Protein AF-A0A4S8LSY2-F1 (afdb_monomer)

Secondary structure (DSSP, 8-state):
-HHHH---SHHHHHHHHHHHHHHHHHHHHHHSTTS-GGGT-GGGGGS-TTSTTTHHHHHHHHHHHHHHHHHHHHHHHHHHHHHHHHHHHHHHHHHHHHHHHHHHHHHHHHHHHHHHHHT--

Structure (mmCIF, N/CA/C/O backbone):
data_AF-A0A4S8LSY2-F1
#
_entry.id   AF-A0A4S8LSY2-F1
#
loop_
_atom_site.group_PDB
_atom_site.id
_atom_site.type_symbol
_atom_site.label_atom_id
_atom_site.label_alt_id
_atom_site.label_comp_id
_atom_site.label_asym_id
_atom_site.label_entity_id
_atom_site.label_seq_id
_atom_site.pdbx_PDB_ins_code
_atom_site.Cartn_x
_atom_site.Cartn_y
_atom_site.Cartn_z
_atom_site.occupancy
_atom_site.B_iso_or_equiv
_atom_site.auth_seq_id
_atom_site.auth_comp_id
_atom_site.auth_asym_id
_atom_site.auth_atom_id
_atom_site.pdbx_PDB_model_num
ATOM 1 N N . LEU A 1 1 ? -3.016 12.535 -3.143 1.00 56.50 1 LEU A N 1
ATOM 2 C CA . LEU A 1 1 ? -2.264 11.563 -2.313 1.00 56.50 1 LEU A CA 1
ATOM 3 C C . LEU A 1 1 ? -2.859 11.414 -0.914 1.00 56.50 1 LEU A C 1
ATOM 5 O O . LEU A 1 1 ? -3.438 10.372 -0.663 1.00 56.50 1 LEU A O 1
ATOM 9 N N . ARG A 1 2 ? -2.864 12.447 -0.059 1.00 51.44 2 ARG A N 1
ATOM 10 C CA . ARG A 1 2 ? -3.467 12.372 1.292 1.00 51.44 2 ARG A CA 1
ATOM 11 C C . ARG A 1 2 ? -4.974 12.036 1.300 1.00 51.44 2 ARG A C 1
ATOM 13 O O . ARG A 1 2 ? -5.411 11.206 2.080 1.00 51.44 2 ARG A O 1
ATOM 20 N N . VAL A 1 3 ? -5.748 12.618 0.377 1.00 55.12 3 VAL A N 1
ATOM 21 C CA . VAL A 1 3 ? -7.205 12.370 0.243 1.00 55.12 3 VAL A CA 1
ATOM 22 C C . VAL A 1 3 ? -7.533 11.049 -0.473 1.00 55.12 3 VAL A C 1
ATOM 24 O O . VAL A 1 3 ? -8.538 10.426 -0.167 1.00 55.12 3 VAL A O 1
ATOM 27 N N . LEU A 1 4 ? -6.690 10.616 -1.418 1.00 52.12 4 LEU A N 1
ATOM 28 C CA . LEU A 1 4 ? -6.939 9.422 -2.245 1.00 52.12 4 LEU A CA 1
ATOM 29 C C . LEU A 1 4 ? -6.395 8.128 -1.620 1.00 52.12 4 LEU A C 1
ATOM 31 O O . LEU A 1 4 ? -6.997 7.077 -1.794 1.00 52.12 4 LEU A O 1
ATOM 35 N N . TYR A 1 5 ? -5.274 8.202 -0.899 1.00 59.28 5 TYR A N 1
ATOM 36 C CA . TYR A 1 5 ? -4.548 7.031 -0.392 1.00 59.28 5 TYR A CA 1
ATOM 37 C C . TYR A 1 5 ? -4.257 7.082 1.113 1.00 59.28 5 TYR A C 1
ATOM 39 O O . TYR A 1 5 ? -3.620 6.179 1.637 1.00 59.28 5 TYR A O 1
ATOM 47 N N . GLY A 1 6 ? -4.708 8.120 1.825 1.00 60.88 6 GLY A N 1
ATOM 48 C CA . GLY A 1 6 ? -4.578 8.192 3.285 1.00 60.88 6 GLY A CA 1
ATOM 49 C C . GLY A 1 6 ? -3.153 8.384 3.818 1.00 60.88 6 GLY A C 1
ATOM 50 O O . GLY A 1 6 ? -2.966 8.263 5.022 1.00 60.88 6 GLY A O 1
ATOM 51 N N . ILE A 1 7 ? -2.176 8.704 2.957 1.00 63.31 7 ILE A N 1
ATOM 52 C CA . ILE A 1 7 ? -0.768 8.942 3.331 1.00 63.31 7 ILE A CA 1
ATOM 53 C C . ILE A 1 7 ? -0.699 10.037 4.403 1.00 63.31 7 ILE A C 1
ATOM 55 O O . ILE A 1 7 ? -1.029 11.199 4.124 1.00 63.31 7 ILE A O 1
ATOM 59 N N . ALA A 1 8 ? -0.318 9.659 5.623 1.00 59.88 8 ALA A N 1
ATOM 60 C CA . ALA A 1 8 ? -0.480 10.486 6.817 1.00 59.88 8 ALA A CA 1
ATOM 61 C C . ALA A 1 8 ? 0.841 11.101 7.290 1.00 59.88 8 ALA A C 1
ATOM 63 O O . ALA A 1 8 ? 0.829 12.196 7.863 1.00 59.88 8 ALA A O 1
ATOM 64 N N . THR A 1 9 ? 1.966 10.435 7.024 1.00 66.56 9 THR A N 1
ATOM 65 C CA . THR A 1 9 ? 3.289 10.863 7.487 1.00 66.56 9 THR A CA 1
ATOM 66 C C . THR A 1 9 ? 4.136 11.430 6.346 1.00 66.56 9 THR A C 1
ATOM 68 O O . THR A 1 9 ? 3.883 11.192 5.164 1.00 66.56 9 THR A O 1
ATOM 71 N N . GLN A 1 10 ? 5.130 12.243 6.708 1.00 70.38 10 GLN A N 1
ATOM 72 C CA . GLN A 1 10 ? 6.075 12.815 5.747 1.00 70.38 10 GLN A CA 1
ATOM 73 C C . GLN A 1 10 ? 6.980 11.727 5.144 1.00 70.38 10 GLN A C 1
ATOM 75 O O . GLN A 1 10 ? 7.279 11.767 3.960 1.00 70.38 10 GLN A O 1
ATOM 80 N N . GLU A 1 11 ? 7.321 10.710 5.934 1.00 71.69 11 GLU A N 1
ATOM 81 C CA . GLU A 1 11 ? 8.161 9.579 5.532 1.00 71.69 11 GLU A CA 1
ATOM 82 C C . GLU A 1 11 ? 7.469 8.684 4.485 1.00 71.69 11 GLU A C 1
ATOM 84 O O . GLU A 1 11 ? 8.065 8.350 3.465 1.00 71.69 11 GLU A O 1
ATOM 89 N N . GLU A 1 12 ? 6.171 8.391 4.656 1.00 65.56 12 GLU A N 1
ATOM 90 C CA . GLU A 1 12 ? 5.366 7.672 3.652 1.00 65.56 12 GLU A CA 1
ATOM 91 C C . GLU A 1 12 ? 5.230 8.465 2.343 1.00 65.56 12 GLU A C 1
ATOM 93 O O . GLU A 1 12 ? 5.153 7.887 1.256 1.00 65.56 12 GLU A O 1
ATOM 98 N N . LEU A 1 13 ? 5.176 9.798 2.436 1.00 72.50 13 LEU A N 1
ATOM 99 C CA . LEU A 1 13 ? 5.135 10.668 1.267 1.00 72.50 13 LEU A CA 1
ATOM 100 C C . LEU A 1 13 ? 6.472 10.648 0.525 1.00 72.50 13 LEU A C 1
ATOM 102 O O . LEU A 1 13 ? 6.462 10.524 -0.696 1.00 72.50 13 LEU A O 1
ATOM 106 N N . ASP A 1 14 ? 7.590 10.742 1.240 1.00 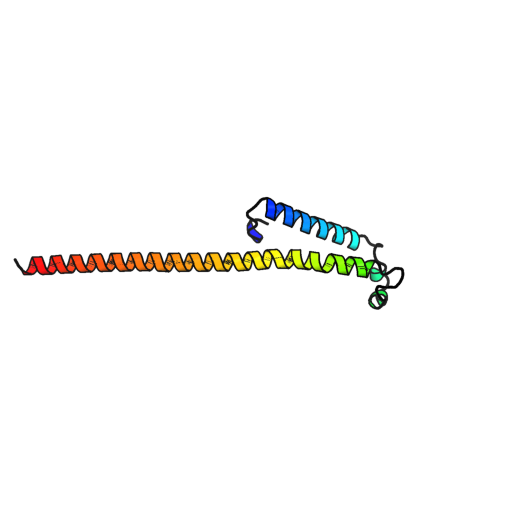74.56 14 ASP A N 1
ATOM 107 C CA . ASP A 1 14 ? 8.930 10.737 0.653 1.00 74.56 14 ASP A CA 1
ATOM 108 C C . ASP A 1 14 ? 9.228 9.394 -0.036 1.00 74.56 14 ASP A C 1
ATOM 110 O O . ASP A 1 14 ? 9.728 9.374 -1.165 1.00 74.56 14 ASP A O 1
ATOM 114 N N . ASP A 1 15 ? 8.821 8.273 0.570 1.00 75.12 15 ASP A N 1
ATOM 115 C CA . ASP A 1 15 ? 8.919 6.951 -0.054 1.00 75.12 15 ASP A CA 1
ATOM 116 C C . ASP A 1 15 ? 8.044 6.831 -1.305 1.00 75.12 15 ASP A C 1
ATOM 118 O O . ASP A 1 15 ? 8.505 6.347 -2.342 1.00 75.12 15 ASP A O 1
ATOM 122 N N . TYR A 1 16 ? 6.806 7.328 -1.263 1.00 69.44 16 TYR A N 1
ATOM 123 C CA . TYR A 1 16 ? 5.926 7.308 -2.432 1.00 69.44 16 TYR A CA 1
ATOM 124 C C . TYR A 1 16 ? 6.441 8.214 -3.556 1.00 69.44 16 TYR A C 1
ATOM 126 O O . TYR A 1 16 ? 6.389 7.841 -4.728 1.00 69.44 16 TYR A O 1
ATOM 134 N N . VAL A 1 17 ? 6.973 9.392 -3.217 1.00 78.38 17 VAL A N 1
ATOM 135 C CA . VAL A 1 17 ? 7.610 10.315 -4.167 1.00 78.38 17 VAL A CA 1
ATOM 136 C C . VAL A 1 17 ? 8.839 9.666 -4.794 1.00 78.38 17 VAL A C 1
ATOM 138 O O . VAL A 1 17 ? 9.015 9.770 -6.005 1.00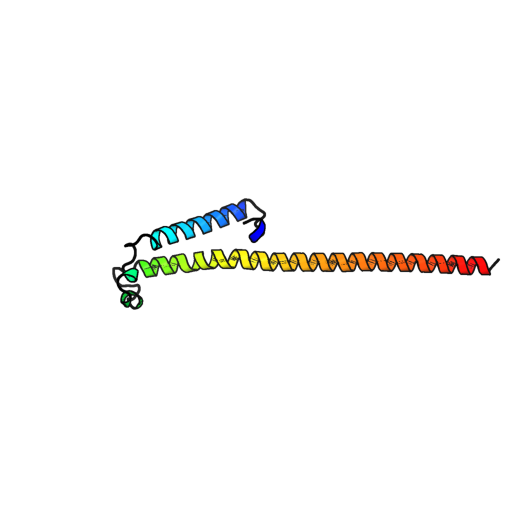 78.38 17 VAL A O 1
ATOM 141 N N . ARG A 1 18 ? 9.645 8.933 -4.019 1.00 80.25 18 ARG A N 1
ATOM 142 C CA . ARG A 1 18 ? 10.789 8.173 -4.535 1.00 80.25 18 ARG A CA 1
ATOM 143 C C . ARG A 1 18 ? 10.357 7.086 -5.520 1.00 80.25 18 ARG A C 1
ATOM 145 O O . ARG A 1 18 ? 10.929 6.992 -6.604 1.00 80.25 18 ARG A O 1
ATOM 152 N N . ILE A 1 19 ? 9.334 6.296 -5.188 1.00 74.12 19 ILE A N 1
ATOM 153 C CA . ILE A 1 19 ? 8.816 5.248 -6.084 1.00 74.12 19 ILE A CA 1
ATOM 154 C C . ILE A 1 19 ? 8.213 5.878 -7.349 1.00 74.12 19 ILE A C 1
ATOM 156 O O . ILE A 1 19 ? 8.494 5.426 -8.458 1.00 74.12 19 ILE A O 1
ATOM 160 N N . ALA A 1 20 ? 7.440 6.958 -7.212 1.00 74.56 20 ALA A N 1
ATOM 161 C CA . ALA A 1 20 ? 6.862 7.687 -8.339 1.00 74.56 20 ALA A CA 1
ATOM 162 C C . ALA A 1 20 ? 7.934 8.322 -9.237 1.00 74.56 20 ALA A C 1
ATOM 164 O O . ALA A 1 20 ? 7.780 8.334 -10.458 1.00 74.56 20 ALA A O 1
ATOM 165 N N . TYR A 1 21 ? 9.030 8.814 -8.656 1.00 79.25 21 TYR A N 1
ATOM 166 C CA . TYR A 1 21 ? 10.173 9.342 -9.394 1.00 79.25 21 TYR A CA 1
ATOM 167 C C . TYR A 1 21 ? 10.850 8.250 -10.231 1.00 79.25 21 TYR A C 1
ATOM 169 O O . TYR A 1 21 ? 11.010 8.426 -11.436 1.00 79.25 21 TYR A O 1
ATOM 177 N N . LEU A 1 22 ? 11.139 7.085 -9.641 1.00 76.88 22 LEU A N 1
ATOM 178 C CA . LEU A 1 22 ? 11.722 5.934 -10.349 1.00 76.88 22 LEU A CA 1
ATOM 179 C C . LEU A 1 22 ? 10.786 5.385 -11.445 1.00 76.88 22 LEU A C 1
ATOM 181 O O . LEU A 1 22 ? 11.218 5.036 -12.548 1.00 76.88 22 LEU A O 1
ATOM 185 N N . ALA A 1 23 ? 9.478 5.352 -11.179 1.00 72.12 23 ALA A N 1
ATOM 186 C CA . ALA A 1 23 ? 8.465 4.987 -12.168 1.00 72.12 23 ALA A CA 1
ATOM 187 C C . ALA A 1 23 ? 8.371 6.017 -13.313 1.00 72.12 23 ALA A C 1
ATOM 189 O O . ALA A 1 23 ? 8.184 5.659 -14.473 1.00 72.12 23 ALA A O 1
ATOM 190 N N . SER A 1 24 ? 8.540 7.303 -13.012 1.00 73.00 24 SER A N 1
ATOM 191 C CA . SER A 1 24 ? 8.526 8.362 -14.026 1.00 73.00 24 SER A CA 1
ATOM 192 C C . SER A 1 24 ? 9.795 8.348 -14.870 1.00 73.00 24 SER A C 1
ATOM 194 O O . SER A 1 24 ? 9.722 8.511 -16.082 1.00 73.00 24 SER A O 1
ATOM 196 N N . GLU A 1 25 ? 10.953 8.101 -14.264 1.00 75.50 25 GLU A N 1
ATOM 197 C CA . GLU A 1 25 ? 12.222 7.959 -14.977 1.00 75.50 25 GLU A CA 1
ATOM 198 C C . GLU A 1 25 ? 12.179 6.770 -15.949 1.00 75.50 25 GLU A C 1
ATOM 200 O O . GLU A 1 25 ? 12.526 6.907 -17.123 1.00 75.50 25 GLU A O 1
ATOM 205 N N . SER A 1 26 ? 11.666 5.622 -15.497 1.00 64.19 26 SER A N 1
ATOM 206 C CA . SER A 1 26 ? 11.460 4.457 -16.365 1.00 64.19 26 SER A CA 1
ATOM 207 C C . SER A 1 26 ? 10.478 4.735 -17.505 1.00 64.19 26 SER A C 1
ATOM 209 O O . SER A 1 26 ? 10.741 4.340 -18.643 1.00 64.19 26 SER A O 1
ATOM 211 N N . LEU A 1 27 ? 9.400 5.479 -17.244 1.00 63.59 27 LEU A N 1
ATOM 212 C CA . LEU A 1 27 ? 8.466 5.935 -18.275 1.00 63.59 27 LEU A CA 1
ATOM 213 C C . LEU A 1 27 ? 9.103 6.908 -19.265 1.00 63.59 27 LEU A C 1
ATOM 215 O O . LEU A 1 27 ? 8.869 6.764 -20.456 1.00 63.59 27 LEU A O 1
ATOM 219 N N . ILE A 1 28 ? 9.921 7.861 -18.818 1.00 65.94 28 ILE A N 1
ATOM 220 C CA . ILE A 1 28 ? 10.621 8.808 -19.699 1.00 65.94 28 ILE A CA 1
ATOM 221 C C . ILE A 1 28 ? 11.588 8.055 -20.615 1.00 65.94 28 ILE A C 1
ATOM 223 O O . ILE A 1 28 ? 11.619 8.307 -21.817 1.00 65.94 28 ILE A O 1
ATOM 227 N N . VAL A 1 29 ? 12.334 7.085 -20.080 1.00 62.88 29 VAL A N 1
ATOM 228 C CA . VAL A 1 29 ? 13.244 6.245 -20.873 1.00 62.88 29 VAL A CA 1
ATOM 229 C C . VAL A 1 29 ? 12.475 5.339 -21.841 1.00 62.88 29 VAL A C 1
ATOM 231 O O . VAL A 1 29 ? 12.918 5.152 -22.972 1.00 62.88 29 VAL A O 1
ATOM 234 N N . ALA A 1 30 ? 11.327 4.794 -21.434 1.00 59.25 30 ALA A N 1
ATOM 235 C CA . ALA A 1 30 ? 10.467 3.986 -22.300 1.00 59.25 30 ALA A CA 1
ATOM 236 C C . ALA A 1 30 ? 9.742 4.818 -23.374 1.00 59.25 30 ALA A C 1
ATOM 238 O O . ALA A 1 30 ? 9.560 4.342 -24.488 1.00 59.25 30 ALA A O 1
ATOM 239 N N . ALA A 1 31 ? 9.357 6.058 -23.060 1.00 53.78 31 ALA A N 1
ATOM 240 C CA . ALA A 1 31 ? 8.660 6.980 -23.957 1.00 53.78 31 ALA A CA 1
ATOM 241 C C . ALA A 1 31 ? 9.600 7.687 -24.945 1.00 53.78 31 ALA A C 1
ATOM 243 O O . ALA A 1 31 ? 9.140 8.261 -25.938 1.00 53.78 31 ALA A O 1
ATOM 244 N N . ASN A 1 32 ? 10.913 7.655 -24.694 1.00 55.84 32 ASN A N 1
ATOM 245 C CA . ASN A 1 32 ? 11.906 8.190 -25.611 1.00 55.84 32 ASN A CA 1
ATOM 246 C C . ASN A 1 32 ? 11.980 7.280 -26.847 1.00 55.84 32 ASN A C 1
ATOM 248 O O . ASN A 1 32 ? 12.614 6.216 -26.831 1.00 55.84 32 ASN A O 1
ATOM 252 N N . HIS A 1 33 ? 11.290 7.699 -27.908 1.00 44.41 33 HIS A N 1
ATOM 253 C CA . HIS A 1 33 ? 11.188 6.979 -29.171 1.00 44.41 33 HIS A CA 1
ATOM 254 C C . HIS A 1 33 ? 12.599 6.735 -29.731 1.00 44.41 33 HIS A C 1
ATOM 256 O O . HIS A 1 33 ? 13.332 7.678 -30.018 1.00 44.41 33 HIS A O 1
ATOM 262 N N . GLY A 1 34 ? 12.989 5.461 -29.851 1.00 52.06 34 GLY A N 1
ATOM 263 C CA . GLY A 1 34 ? 14.342 5.037 -30.246 1.00 52.06 34 GLY A CA 1
ATOM 264 C C . GLY A 1 34 ? 15.141 4.297 -29.164 1.00 52.06 34 GLY A C 1
ATOM 265 O O . GLY A 1 34 ? 16.173 3.711 -29.480 1.00 52.06 34 GLY A O 1
ATOM 266 N N . SER A 1 35 ? 14.663 4.246 -27.914 1.00 53.72 35 SER A N 1
ATOM 267 C CA . SER A 1 35 ? 15.341 3.505 -26.832 1.00 53.72 35 SER A CA 1
ATOM 268 C C . SER A 1 35 ? 15.150 1.988 -26.917 1.00 53.72 35 SER A C 1
ATOM 270 O O . SER A 1 35 ? 15.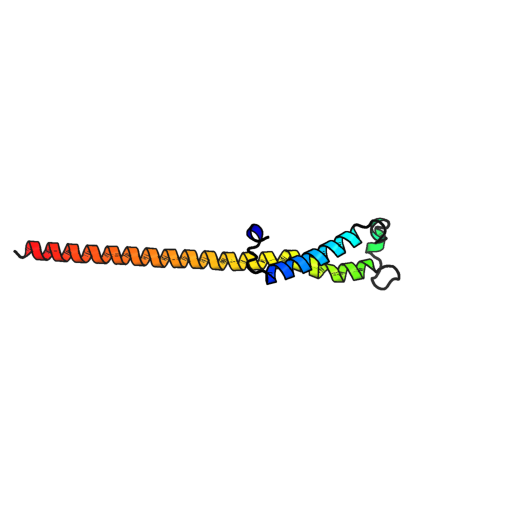993 1.235 -26.425 1.00 53.72 35 SER A O 1
ATOM 272 N N . PHE A 1 36 ? 14.074 1.523 -27.562 1.00 53.28 36 PHE A N 1
ATOM 273 C CA . PHE A 1 36 ? 13.792 0.104 -27.737 1.00 53.28 36 PHE A CA 1
ATOM 274 C C . PHE A 1 36 ? 13.370 -0.206 -29.175 1.00 53.28 36 PHE A C 1
ATOM 276 O O . PHE A 1 36 ? 12.337 0.240 -29.659 1.00 53.28 36 PHE A O 1
ATOM 283 N N . PHE A 1 37 ? 14.158 -1.043 -29.857 1.00 52.53 37 PHE A N 1
ATOM 284 C CA . PHE A 1 37 ? 13.853 -1.543 -31.207 1.00 52.53 37 PHE A CA 1
ATOM 285 C C . PHE A 1 37 ? 12.547 -2.360 -31.286 1.00 52.53 37 PHE A C 1
ATOM 287 O O . PHE A 1 37 ? 12.076 -2.655 -32.382 1.00 52.53 37 PHE A O 1
ATOM 294 N N . VAL A 1 38 ? 11.953 -2.717 -30.140 1.00 51.84 38 VAL A N 1
ATOM 295 C CA . VAL A 1 38 ? 10.671 -3.435 -30.037 1.00 51.84 38 VAL A CA 1
ATOM 296 C C . VAL A 1 38 ? 9.510 -2.637 -30.637 1.00 51.84 38 VAL A C 1
ATOM 298 O O . VAL A 1 38 ? 8.620 -3.255 -31.215 1.00 51.84 38 VAL A O 1
ATOM 301 N N . ASP A 1 39 ? 9.542 -1.301 -30.578 1.00 54.84 39 ASP A N 1
ATOM 302 C CA . ASP A 1 39 ? 8.464 -0.460 -31.124 1.00 54.84 39 ASP A CA 1
ATOM 303 C C . ASP A 1 39 ? 8.477 -0.407 -32.662 1.00 54.84 39 ASP A C 1
ATOM 305 O O . ASP A 1 39 ? 7.446 -0.179 -33.290 1.00 54.84 39 ASP A O 1
ATOM 309 N N . TYR A 1 40 ? 9.631 -0.683 -33.282 1.00 54.22 40 TYR A N 1
ATOM 310 C CA . TYR A 1 40 ? 9.790 -0.735 -34.741 1.00 54.22 40 TYR A CA 1
ATOM 311 C C . TYR A 1 40 ? 9.700 -2.159 -35.306 1.00 54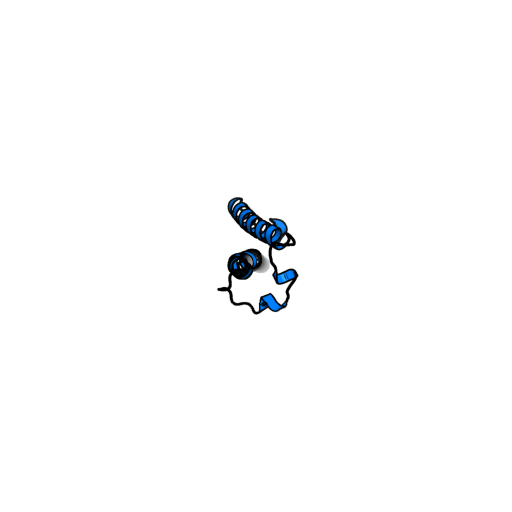.22 40 TYR A C 1
ATOM 313 O O . TYR A 1 40 ? 9.364 -2.349 -36.474 1.00 54.22 40 TYR A O 1
ATOM 321 N N . LEU A 1 41 ? 10.015 -3.175 -34.497 1.00 60.91 41 LEU A N 1
ATOM 322 C CA . LEU A 1 41 ? 10.149 -4.565 -34.930 1.00 60.91 41 LEU A CA 1
ATOM 323 C C . LEU A 1 41 ? 9.362 -5.493 -33.984 1.00 60.91 41 LEU A C 1
ATOM 325 O O . LEU A 1 41 ? 9.941 -6.063 -33.059 1.00 60.91 41 LEU A O 1
ATOM 329 N N . PRO A 1 42 ? 8.053 -5.722 -34.211 1.00 60.19 42 PRO A N 1
ATOM 330 C CA . PRO A 1 42 ? 7.209 -6.533 -33.320 1.00 60.19 42 PRO A CA 1
ATOM 331 C C . PRO A 1 42 ? 7.685 -7.990 -33.126 1.00 60.19 42 PRO A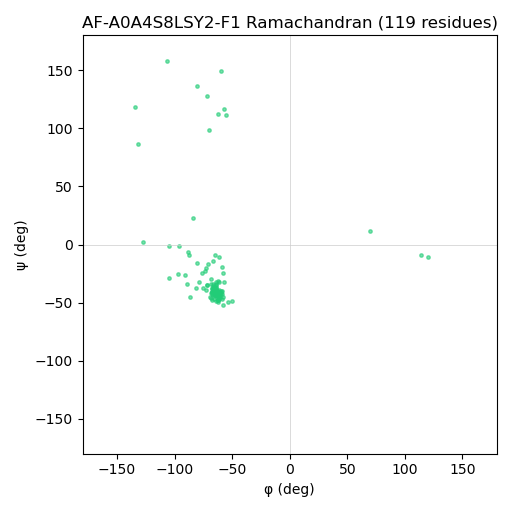 C 1
ATOM 333 O O . PRO A 1 42 ? 7.344 -8.631 -32.129 1.00 60.19 42 PRO A O 1
ATOM 336 N N . TRP A 1 43 ? 8.529 -8.516 -34.023 1.00 63.66 43 TRP A N 1
ATOM 337 C CA . TRP A 1 43 ? 9.156 -9.840 -33.897 1.00 63.66 43 TRP A CA 1
ATOM 338 C C . TRP A 1 43 ? 10.230 -9.916 -32.798 1.00 63.66 43 TRP A C 1
ATOM 340 O O . TRP A 1 43 ? 10.532 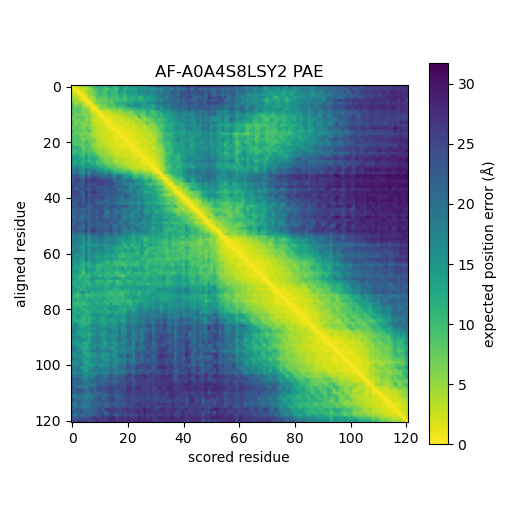-11.006 -32.307 1.00 63.66 43 TRP A O 1
ATOM 350 N N . LEU A 1 44 ? 10.741 -8.775 -32.320 1.00 61.22 44 LEU A N 1
ATOM 351 C CA . LEU A 1 44 ? 11.719 -8.712 -31.230 1.00 61.22 44 LEU A CA 1
ATOM 352 C C . LEU A 1 44 ? 11.140 -9.183 -29.875 1.00 61.22 44 LEU A C 1
ATOM 354 O O . LEU A 1 44 ? 11.894 -9.517 -28.960 1.00 61.22 44 LEU A O 1
ATOM 358 N N . LYS A 1 45 ? 9.807 -9.310 -29.747 1.00 60.97 45 LYS A N 1
ATOM 359 C CA . LYS A 1 45 ? 9.133 -9.913 -28.578 1.00 60.97 45 LYS A CA 1
ATOM 360 C C . LYS A 1 45 ? 9.594 -11.353 -28.311 1.00 60.97 45 LYS A C 1
ATOM 362 O O . LYS A 1 45 ? 9.695 -11.757 -27.148 1.00 60.97 45 LYS A O 1
ATOM 367 N N . TYR A 1 46 ? 9.933 -12.105 -29.358 1.00 64.62 46 TYR A N 1
ATOM 368 C CA . TYR A 1 46 ? 10.369 -13.504 -29.266 1.00 64.62 46 TYR A CA 1
ATOM 369 C C . TYR A 1 46 ? 11.879 -13.665 -29.054 1.00 64.62 46 TYR A C 1
ATOM 371 O O . TYR A 1 46 ? 12.347 -14.772 -28.804 1.00 64.62 46 TYR A O 1
ATOM 379 N N . VAL A 1 47 ? 12.648 -12.572 -29.100 1.00 65.50 47 VAL A N 1
ATOM 380 C CA . VAL A 1 47 ? 14.105 -12.629 -28.958 1.00 65.50 47 VAL A CA 1
ATOM 381 C C . VAL A 1 47 ? 14.486 -12.955 -27.509 1.00 65.50 47 VAL A C 1
ATOM 383 O O . VAL A 1 47 ? 13.999 -12.292 -26.587 1.00 65.50 47 VAL A O 1
ATOM 386 N N . PRO A 1 48 ? 15.330 -13.966 -27.259 1.00 63.66 48 PRO A N 1
ATOM 387 C CA . PRO A 1 48 ? 15.767 -14.316 -25.913 1.00 63.66 48 PRO A CA 1
ATOM 388 C C . PRO A 1 48 ? 16.500 -13.166 -25.207 1.00 63.66 48 PRO A C 1
ATOM 390 O O . PRO A 1 48 ? 17.212 -12.390 -25.838 1.00 63.66 48 PRO A O 1
ATOM 393 N N . ALA A 1 49 ? 16.391 -13.088 -23.878 1.00 61.91 49 ALA A N 1
ATOM 394 C CA . ALA A 1 49 ? 17.019 -12.029 -23.075 1.00 61.91 49 ALA A CA 1
ATOM 395 C C . ALA A 1 49 ? 18.567 -12.033 -23.097 1.00 61.91 49 ALA A C 1
ATOM 397 O O . ALA A 1 49 ? 19.179 -11.089 -22.600 1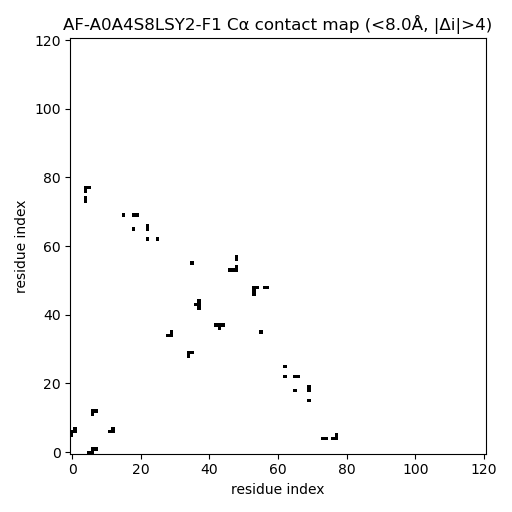.00 61.91 49 ALA A O 1
ATOM 398 N N . TRP A 1 50 ? 19.192 -13.076 -23.661 1.00 66.38 50 TRP A N 1
ATOM 399 C CA . TRP A 1 50 ? 20.647 -13.220 -23.789 1.00 66.38 50 TRP A CA 1
ATOM 400 C C . TRP A 1 50 ? 21.229 -12.582 -25.062 1.00 66.38 50 TRP A C 1
ATOM 402 O O . TRP A 1 50 ? 22.448 -12.502 -25.194 1.00 66.38 50 TRP A O 1
ATOM 412 N N . LEU A 1 51 ? 20.390 -12.134 -26.004 1.00 69.25 51 LEU A N 1
ATOM 413 C CA . LEU A 1 51 ? 20.842 -11.626 -27.302 1.00 69.25 51 LEU A CA 1
ATOM 414 C C . LEU A 1 51 ? 21.331 -10.161 -27.194 1.00 69.25 51 LEU A C 1
ATOM 416 O O . LEU A 1 51 ? 20.664 -9.348 -26.542 1.00 69.25 51 LEU A O 1
ATOM 420 N N . PRO A 1 52 ? 22.468 -9.788 -27.821 1.00 56.91 52 PRO A N 1
ATOM 421 C CA . PRO A 1 52 ? 22.977 -8.416 -27.797 1.00 56.91 52 PRO A CA 1
ATOM 422 C C . PRO A 1 52 ? 21.957 -7.476 -28.459 1.00 56.91 52 PRO A C 1
ATOM 424 O O . PRO A 1 52 ? 21.680 -7.588 -29.649 1.00 56.91 52 PRO A O 1
ATOM 427 N N . GLY A 1 53 ? 21.342 -6.597 -27.660 1.00 63.03 53 GLY A N 1
ATOM 428 C CA . GLY A 1 53 ? 20.204 -5.747 -28.057 1.00 63.03 53 GLY A CA 1
ATOM 429 C C . GLY A 1 53 ? 18.921 -5.966 -27.238 1.00 63.03 53 GLY A C 1
ATOM 430 O O . GLY A 1 53 ? 18.014 -5.140 -27.289 1.00 63.03 53 GLY A O 1
ATOM 431 N N . ALA A 1 54 ? 18.850 -7.015 -26.408 1.00 65.38 54 ALA A N 1
ATOM 432 C CA . ALA A 1 54 ? 17.703 -7.311 -25.538 1.00 65.38 54 ALA A CA 1
ATOM 433 C C . ALA A 1 54 ? 17.704 -6.548 -24.192 1.00 65.38 54 ALA A C 1
ATOM 435 O O . ALA A 1 54 ? 17.040 -6.966 -23.238 1.00 65.38 54 ALA A O 1
ATOM 436 N N . SER A 1 55 ? 18.406 -5.412 -24.097 1.00 67.25 55 SER A N 1
ATOM 437 C CA . SER A 1 55 ? 18.471 -4.583 -22.877 1.00 67.25 55 SER A CA 1
ATOM 438 C C . SER A 1 55 ? 17.086 -4.111 -22.406 1.00 67.25 55 SER A C 1
ATOM 440 O O . SER A 1 55 ? 16.876 -3.912 -21.210 1.00 67.25 55 SER A O 1
ATOM 442 N N . PHE A 1 56 ? 16.110 -4.037 -23.321 1.00 66.62 56 PHE A N 1
ATOM 443 C CA . PHE A 1 56 ? 14.690 -3.842 -23.014 1.00 66.62 56 PHE A CA 1
ATOM 444 C C . PHE A 1 56 ? 14.135 -4.856 -22.026 1.00 66.62 56 PHE A C 1
ATOM 446 O O . PHE A 1 56 ? 13.505 -4.470 -21.049 1.00 66.62 56 PHE A O 1
ATOM 453 N N . LYS A 1 57 ? 14.377 -6.152 -22.254 1.00 66.81 57 LYS A N 1
ATOM 454 C CA . LYS A 1 57 ? 13.823 -7.209 -21.402 1.00 66.81 57 LYS A CA 1
ATOM 455 C C . LYS A 1 57 ? 14.419 -7.161 -19.998 1.00 66.81 57 LYS A C 1
ATOM 457 O O . LYS A 1 57 ? 13.715 -7.427 -19.032 1.00 66.81 57 LYS A O 1
ATOM 462 N N . GLN A 1 58 ? 15.688 -6.770 -19.881 1.00 72.56 58 GLN A N 1
ATOM 463 C CA . GLN A 1 58 ? 16.344 -6.588 -18.584 1.00 72.56 58 GLN A CA 1
ATOM 464 C C . GLN A 1 58 ? 15.758 -5.391 -17.822 1.00 72.56 58 GLN A C 1
ATOM 466 O O . GLN A 1 58 ? 15.412 -5.528 -16.652 1.00 72.56 58 GLN A O 1
ATOM 471 N N . LYS A 1 59 ? 15.567 -4.248 -18.495 1.00 70.19 59 LYS A N 1
ATOM 472 C CA . LYS A 1 59 ? 14.934 -3.060 -17.896 1.00 70.19 59 LYS A CA 1
ATOM 473 C C . LYS A 1 59 ? 13.467 -3.307 -17.535 1.00 70.19 59 LYS A C 1
ATOM 475 O O . LYS A 1 59 ? 13.053 -2.979 -16.432 1.00 70.19 59 LYS A O 1
ATOM 480 N N . ALA A 1 60 ? 12.707 -3.965 -18.408 1.00 71.62 60 ALA A N 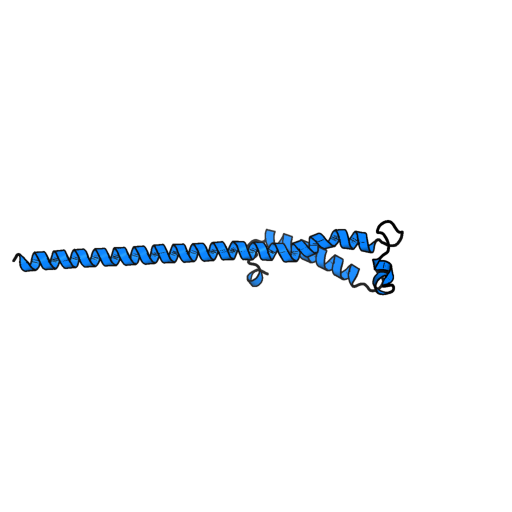1
ATOM 481 C CA . ALA A 1 60 ? 11.319 -4.337 -18.147 1.00 71.62 60 ALA A CA 1
ATOM 482 C C . ALA A 1 60 ? 11.192 -5.272 -16.933 1.00 71.62 60 ALA A C 1
ATOM 484 O O . ALA A 1 60 ? 10.337 -5.041 -16.085 1.00 71.62 60 ALA A O 1
ATOM 485 N N . ASN A 1 61 ? 12.071 -6.273 -16.798 1.00 74.06 61 ASN A N 1
ATOM 486 C CA . ASN A 1 61 ? 12.096 -7.137 -15.613 1.00 74.06 61 ASN A CA 1
ATOM 487 C C . ASN A 1 61 ? 12.455 -6.378 -14.329 1.00 74.06 61 ASN A C 1
ATOM 489 O O . ASN A 1 61 ? 11.926 -6.708 -13.273 1.00 74.06 61 ASN A O 1
ATOM 493 N N . ALA A 1 62 ? 13.331 -5.373 -14.405 1.00 77.44 62 ALA A N 1
ATOM 494 C CA . ALA A 1 62 ? 13.685 -4.551 -13.250 1.00 77.44 62 ALA A CA 1
ATOM 495 C C . ALA A 1 62 ? 12.551 -3.593 -12.835 1.00 77.44 62 ALA A C 1
ATOM 497 O O . ALA A 1 62 ? 12.361 -3.343 -11.649 1.00 77.44 62 ALA A O 1
ATOM 498 N N . TRP A 1 63 ? 11.785 -3.068 -13.796 1.00 71.69 63 TRP A N 1
ATOM 499 C CA . TRP A 1 63 ? 10.742 -2.065 -13.543 1.00 71.69 63 TRP A CA 1
ATOM 500 C C . TRP A 1 63 ? 9.357 -2.656 -13.277 1.00 71.69 63 TRP A C 1
ATOM 502 O O . TRP A 1 63 ? 8.560 -2.038 -12.575 1.00 71.69 63 TRP A O 1
ATOM 512 N N . ALA A 1 64 ? 9.067 -3.857 -13.784 1.00 76.19 64 ALA A N 1
ATOM 513 C CA . ALA A 1 64 ? 7.815 -4.568 -13.525 1.00 76.19 64 ALA A CA 1
ATOM 514 C C . ALA A 1 64 ? 7.444 -4.660 -12.027 1.00 76.19 64 ALA A C 1
ATOM 516 O O . ALA A 1 64 ? 6.305 -4.317 -11.698 1.00 76.19 64 ALA A O 1
ATOM 517 N N . PRO A 1 65 ? 8.352 -5.054 -11.106 1.00 77.38 65 PRO A N 1
ATOM 518 C CA . PRO A 1 65 ? 8.029 -5.071 -9.681 1.00 77.38 65 PRO A CA 1
ATOM 519 C C . PRO A 1 65 ? 7.759 -3.664 -9.127 1.00 77.38 65 PRO A C 1
ATOM 521 O O . PRO A 1 65 ? 6.774 -3.485 -8.426 1.00 77.38 65 PRO A O 1
ATOM 524 N N . MET A 1 66 ? 8.528 -2.640 -9.520 1.00 75.12 66 MET A N 1
ATOM 525 C CA . MET A 1 66 ? 8.301 -1.258 -9.057 1.00 75.12 66 MET A CA 1
ATOM 526 C C . MET A 1 66 ? 6.934 -0.702 -9.475 1.00 75.12 66 MET A C 1
ATOM 528 O O . MET A 1 66 ? 6.266 -0.037 -8.685 1.00 75.12 66 MET A O 1
ATOM 532 N N . VAL A 1 67 ? 6.498 -0.979 -10.707 1.00 75.12 67 VAL A N 1
ATOM 533 C CA . VAL A 1 67 ? 5.173 -0.558 -11.193 1.00 75.12 67 VAL A CA 1
ATOM 534 C C . VAL A 1 67 ? 4.061 -1.300 -10.449 1.00 75.12 67 VAL A C 1
ATOM 536 O O . VAL A 1 67 ? 3.059 -0.691 -10.075 1.00 75.12 67 VAL A O 1
ATOM 539 N N . SER A 1 68 ? 4.246 -2.599 -10.197 1.00 79.56 68 SER A N 1
ATOM 540 C CA . SER A 1 68 ? 3.332 -3.396 -9.372 1.00 79.56 68 SER A CA 1
ATOM 541 C C . SER A 1 68 ? 3.215 -2.822 -7.958 1.00 79.56 68 SER A C 1
ATOM 543 O O . SER A 1 68 ? 2.106 -2.632 -7.460 1.00 79.56 68 SER A O 1
ATOM 545 N N . ASP A 1 69 ? 4.337 -2.487 -7.329 1.00 77.81 69 ASP A N 1
ATOM 546 C CA . ASP A 1 69 ? 4.362 -1.971 -5.961 1.00 77.81 69 ASP A CA 1
ATOM 547 C C . ASP A 1 69 ? 3.705 -0.589 -5.863 1.00 77.81 69 ASP A C 1
ATOM 549 O O . ASP A 1 69 ? 2.964 -0.331 -4.912 1.00 77.81 69 ASP A O 1
ATOM 553 N N . LEU A 1 70 ? 3.881 0.276 -6.868 1.00 74.62 70 LEU A N 1
ATOM 554 C CA . LEU A 1 70 ? 3.242 1.596 -6.918 1.00 74.62 70 LEU A CA 1
ATOM 555 C C . LEU A 1 70 ? 1.705 1.513 -6.946 1.00 74.62 70 LEU A C 1
ATOM 557 O O . LEU A 1 70 ? 1.033 2.389 -6.396 1.00 74.62 70 LEU A O 1
ATOM 561 N N . LEU A 1 71 ? 1.150 0.466 -7.563 1.00 74.94 71 LEU A N 1
ATOM 562 C CA . LEU A 1 71 ? -0.295 0.241 -7.661 1.00 74.94 71 LEU A CA 1
ATOM 563 C C . LEU A 1 71 ? -0.853 -0.516 -6.451 1.00 74.94 71 LEU A C 1
ATOM 565 O O . LEU A 1 71 ? -1.888 -0.135 -5.902 1.00 74.94 71 LEU A O 1
ATOM 569 N N . ASN A 1 72 ? -0.168 -1.576 -6.022 1.00 79.31 72 ASN A N 1
ATOM 570 C CA . ASN A 1 72 ? -0.686 -2.500 -5.015 1.00 79.31 72 ASN A CA 1
ATOM 571 C C . ASN A 1 72 ? -0.496 -1.984 -3.583 1.00 79.31 72 ASN A C 1
ATOM 573 O O . ASN A 1 72 ? -1.391 -2.137 -2.753 1.00 79.31 72 ASN A O 1
ATOM 577 N N . THR A 1 73 ? 0.625 -1.318 -3.290 1.00 79.31 73 THR A N 1
ATOM 578 C CA . THR A 1 73 ? 0.928 -0.816 -1.938 1.00 79.31 73 THR A CA 1
ATOM 579 C C . THR A 1 73 ? -0.138 0.144 -1.399 1.00 79.31 73 THR A C 1
ATOM 581 O O . THR A 1 73 ? -0.651 -0.088 -0.301 1.00 79.31 73 THR A O 1
ATOM 584 N N . PRO A 1 74 ? -0.544 1.206 -2.124 1.00 72.88 74 PRO A N 1
ATOM 585 C CA . PRO A 1 74 ? -1.563 2.113 -1.604 1.00 72.88 74 PRO A CA 1
ATOM 586 C C . PRO A 1 74 ? -2.949 1.457 -1.516 1.00 72.88 74 PRO A C 1
ATOM 588 O O . PRO A 1 74 ? -3.735 1.810 -0.636 1.00 72.88 74 PRO A O 1
ATOM 591 N N . TRP A 1 75 ? -3.250 0.490 -2.389 1.00 74.38 75 TRP A N 1
ATOM 592 C CA . TRP A 1 75 ? -4.514 -0.245 -2.368 1.00 74.38 75 TRP A CA 1
ATOM 593 C C . TRP A 1 75 ? -4.662 -1.109 -1.111 1.00 74.38 75 TRP A C 1
ATOM 595 O O . TRP A 1 75 ? -5.687 -1.045 -0.427 1.00 74.38 75 TRP A O 1
ATOM 605 N N . GLU A 1 76 ? -3.624 -1.863 -0.751 1.00 81.62 76 GLU A N 1
ATOM 606 C CA . GLU A 1 76 ? -3.637 -2.687 0.462 1.00 81.62 76 GLU A CA 1
ATOM 607 C C . GLU A 1 76 ? -3.664 -1.826 1.739 1.00 81.62 76 GLU A C 1
ATOM 609 O O . GLU A 1 76 ? -4.410 -2.113 2.686 1.00 81.62 76 GLU A O 1
ATOM 614 N N . THR A 1 77 ? -2.943 -0.700 1.748 1.00 78.44 77 THR A N 1
ATOM 615 C CA . THR A 1 77 ? -2.990 0.275 2.851 1.00 78.44 77 THR A CA 1
ATOM 616 C C . THR A 1 77 ? -4.387 0.874 3.023 1.00 78.44 77 THR A C 1
ATOM 618 O O . THR A 1 77 ? -4.895 0.952 4.148 1.00 78.44 77 THR A O 1
ATOM 621 N N . LEU A 1 78 ? -5.061 1.229 1.924 1.00 79.19 78 LEU A N 1
ATOM 622 C CA . LEU A 1 78 ? -6.438 1.720 1.957 1.00 79.19 78 LEU A CA 1
ATOM 623 C C . LEU A 1 78 ? -7.391 0.657 2.514 1.00 79.19 78 LEU A C 1
ATOM 625 O O . LEU A 1 78 ? -8.165 0.939 3.430 1.00 79.19 78 LEU A O 1
ATOM 629 N N . LYS A 1 79 ? -7.301 -0.580 2.018 1.00 80.62 79 LYS A N 1
ATOM 630 C CA . LYS A 1 79 ? -8.150 -1.697 2.450 1.00 80.62 79 LYS A CA 1
ATOM 631 C C . LYS A 1 79 ? -8.024 -1.963 3.950 1.00 80.62 79 LYS A C 1
ATOM 633 O O . LYS A 1 79 ? -9.035 -2.092 4.643 1.00 80.62 79 LYS A O 1
ATOM 638 N N . SER A 1 80 ? -6.799 -1.984 4.475 1.00 79.06 80 SER A N 1
ATOM 639 C CA . SER A 1 80 ? -6.563 -2.177 5.911 1.00 79.06 80 SER A CA 1
ATOM 640 C C . SER A 1 80 ? -7.113 -1.017 6.756 1.00 79.06 80 SER A C 1
ATOM 642 O O . SER A 1 80 ? -7.699 -1.238 7.820 1.00 79.06 80 SER A O 1
ATOM 644 N N . SER A 1 81 ? -7.000 0.216 6.258 1.00 76.12 81 SER A N 1
ATOM 645 C CA . SER A 1 81 ? -7.533 1.413 6.913 1.00 76.12 81 SER A CA 1
ATOM 646 C C . SER A 1 81 ? -9.063 1.420 6.940 1.00 76.12 81 SER A C 1
ATOM 648 O O . SER A 1 81 ? -9.659 1.723 7.975 1.00 76.12 81 SER A O 1
ATOM 650 N N . MET A 1 82 ? -9.715 1.005 5.851 1.00 79.19 82 MET A N 1
ATOM 651 C CA . MET A 1 82 ? -11.176 0.889 5.781 1.00 79.19 82 MET A CA 1
ATOM 652 C C . MET A 1 82 ? -11.726 -0.122 6.792 1.00 79.19 82 MET A C 1
ATOM 654 O O . MET A 1 82 ? -12.721 0.165 7.456 1.00 79.19 82 MET A O 1
ATOM 658 N N . VAL A 1 83 ? -11.062 -1.271 6.970 1.00 83.31 83 VAL A N 1
ATOM 659 C CA . VAL A 1 83 ? -11.458 -2.266 7.983 1.00 83.31 83 VAL A CA 1
ATOM 660 C C . VAL A 1 83 ? -11.362 -1.677 9.391 1.00 83.31 83 VAL A C 1
ATOM 662 O O . VAL A 1 83 ? -12.306 -1.801 10.168 1.00 83.31 83 VAL A O 1
ATOM 665 N N . LYS A 1 84 ? -10.271 -0.975 9.721 1.00 80.06 84 LYS A N 1
ATOM 666 C CA . LYS A 1 84 ? -10.116 -0.322 11.034 1.00 80.06 84 LYS A CA 1
ATOM 667 C C . LYS A 1 84 ? -11.212 0.715 11.303 1.00 80.06 84 LYS A C 1
ATOM 669 O O . LYS A 1 84 ? -11.749 0.747 12.408 1.00 80.06 84 LYS A O 1
ATOM 674 N N . ILE A 1 85 ? -11.564 1.528 10.304 1.00 83.38 85 ILE A N 1
ATOM 675 C CA . ILE A 1 85 ? -12.635 2.535 10.410 1.00 83.38 85 ILE A CA 1
ATOM 676 C C . ILE A 1 85 ? -14.005 1.867 10.591 1.00 83.38 85 ILE A C 1
ATOM 678 O O . ILE A 1 85 ? -14.805 2.303 11.418 1.00 83.38 85 ILE A O 1
ATOM 682 N N . ALA A 1 86 ? -14.282 0.787 9.858 1.00 84.25 86 ALA A N 1
ATOM 683 C CA . ALA A 1 86 ? -15.535 0.050 9.999 1.00 84.25 86 ALA A CA 1
ATOM 684 C C . ALA A 1 86 ? -15.672 -0.571 11.400 1.00 84.25 86 ALA A C 1
ATOM 686 O O . ALA A 1 86 ? -16.727 -0.463 12.029 1.00 84.25 86 ALA A O 1
ATOM 687 N N . LEU A 1 87 ? -14.593 -1.167 11.918 1.00 82.12 87 LEU A N 1
ATOM 688 C CA . LEU A 1 87 ? -14.567 -1.748 13.259 1.00 82.12 87 LEU A CA 1
ATOM 689 C C . LEU A 1 87 ? -14.753 -0.683 14.346 1.00 82.12 87 LEU A C 1
ATOM 691 O O . LEU A 1 87 ? -15.538 -0.895 15.268 1.00 82.12 87 LEU A O 1
ATOM 695 N N . SER A 1 88 ? -14.096 0.476 14.236 1.00 84.69 88 SER A N 1
ATOM 696 C CA . SER A 1 88 ? -14.254 1.554 15.220 1.00 84.69 88 SER A CA 1
ATOM 697 C C . SER A 1 88 ? -15.670 2.137 15.218 1.00 84.69 88 SER A C 1
ATOM 699 O O . SER A 1 88 ? -16.239 2.354 16.287 1.00 84.69 88 SER A O 1
ATOM 701 N N . GLY A 1 89 ? -16.288 2.305 14.045 1.00 86.00 89 GLY A N 1
ATOM 702 C CA . GLY A 1 89 ? -17.685 2.727 13.926 1.00 86.00 89 GLY A CA 1
ATOM 703 C C . GLY A 1 89 ? -18.661 1.736 14.565 1.00 86.00 89 GLY A C 1
ATOM 704 O O . GLY A 1 89 ? -19.550 2.143 15.316 1.00 86.00 89 GLY A O 1
ATOM 705 N N . LEU A 1 90 ? -18.461 0.435 14.331 1.00 87.75 90 LEU A N 1
ATOM 706 C CA . LEU A 1 90 ? -19.283 -0.619 14.928 1.00 87.75 90 LEU A CA 1
ATOM 707 C C . LEU A 1 90 ? -19.151 -0.631 16.458 1.00 87.75 90 LEU A C 1
ATOM 709 O O . LEU A 1 90 ? -20.157 -0.686 17.162 1.00 87.75 90 LEU A O 1
ATOM 713 N N . ILE A 1 91 ? -17.925 -0.517 16.975 1.00 88.12 91 ILE A N 1
ATOM 714 C CA . ILE A 1 91 ? -17.645 -0.460 18.417 1.00 88.12 91 ILE A CA 1
ATOM 715 C C . ILE A 1 91 ? -18.294 0.778 19.055 1.00 88.12 91 ILE A C 1
ATOM 717 O O . ILE A 1 91 ? -18.911 0.687 20.115 1.00 88.12 91 ILE A O 1
ATOM 721 N N . LEU A 1 92 ? -18.217 1.944 18.410 1.00 89.38 92 LEU A N 1
ATOM 722 C CA . LEU A 1 92 ? -18.868 3.155 18.914 1.00 89.38 92 LEU A CA 1
ATOM 723 C C . LEU A 1 92 ? -20.395 3.032 18.909 1.00 89.38 92 LEU A C 1
ATOM 725 O O . LEU A 1 92 ? -21.046 3.488 19.852 1.00 89.38 92 LEU A O 1
ATOM 729 N N . TYR A 1 93 ? -20.974 2.402 17.883 1.00 91.62 93 TYR A N 1
ATOM 730 C CA . TYR A 1 93 ? -22.411 2.143 17.824 1.00 91.62 93 TYR A CA 1
ATOM 731 C C . TYR A 1 93 ? -22.861 1.232 18.969 1.00 91.62 93 TYR A C 1
ATOM 733 O O . TYR A 1 93 ? -23.816 1.571 19.668 1.00 91.62 93 TYR A O 1
ATOM 741 N N . THR A 1 94 ? -22.158 0.122 19.210 1.00 92.19 94 THR A N 1
ATOM 742 C CA . THR A 1 94 ? -22.523 -0.828 20.271 1.00 92.19 94 THR A CA 1
ATOM 743 C C . THR A 1 94 ? -22.383 -0.207 21.656 1.00 92.19 94 THR A C 1
ATOM 745 O O . THR A 1 94 ? -23.303 -0.325 22.462 1.00 92.19 94 THR A O 1
ATOM 748 N N . ILE A 1 95 ? -21.306 0.540 21.917 1.00 92.44 95 ILE A N 1
ATOM 749 C CA . ILE A 1 95 ? -21.115 1.256 23.187 1.00 92.44 95 ILE A CA 1
ATOM 750 C C . ILE A 1 95 ? -22.217 2.302 23.390 1.00 92.44 95 ILE A C 1
ATOM 752 O O . ILE A 1 95 ? -22.834 2.359 24.455 1.00 92.44 95 ILE A O 1
ATOM 756 N N . LYS A 1 96 ? -22.513 3.117 22.370 1.00 93.19 96 LYS A N 1
ATOM 757 C CA . LYS A 1 96 ? -23.552 4.152 22.457 1.00 93.19 96 LYS A CA 1
ATOM 758 C C . LYS A 1 96 ? -24.936 3.542 22.674 1.00 93.19 96 LYS A C 1
ATOM 760 O O . LYS A 1 96 ? -25.705 4.056 23.487 1.00 93.19 96 LYS A O 1
ATOM 765 N N . HIS A 1 97 ? -25.237 2.446 21.981 1.00 90.88 97 HIS A N 1
ATOM 766 C CA . HIS A 1 97 ? -26.493 1.718 22.120 1.00 90.88 97 HIS A CA 1
ATOM 767 C C . HIS A 1 97 ? -26.635 1.099 23.515 1.00 90.88 97 HIS A C 1
ATOM 769 O O . HIS A 1 9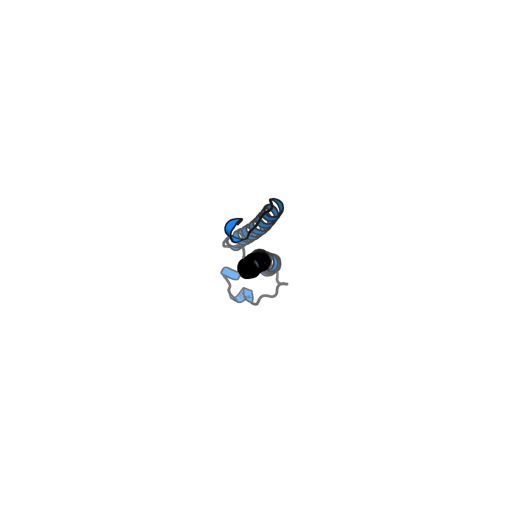7 ? -27.671 1.258 24.155 1.00 90.88 97 HIS A O 1
ATOM 775 N N . PHE A 1 98 ? -25.575 0.479 24.031 1.00 93.00 98 PHE A N 1
ATOM 776 C CA . PHE A 1 98 ? -25.547 -0.094 25.372 1.00 93.00 98 PHE A CA 1
ATOM 777 C C . PHE A 1 98 ? -25.750 0.985 26.444 1.00 93.00 98 PHE A C 1
ATOM 779 O O . PHE A 1 98 ? -26.646 0.874 27.273 1.00 93.00 98 PHE A O 1
ATOM 786 N N . ILE A 1 99 ? -25.013 2.098 26.386 1.00 92.75 99 ILE A N 1
ATOM 787 C CA . ILE A 1 99 ? -25.181 3.217 27.329 1.00 92.75 99 ILE A CA 1
ATOM 788 C C . ILE A 1 99 ? -26.611 3.772 27.288 1.00 92.75 99 ILE A C 1
ATOM 790 O O . ILE A 1 99 ? -27.199 4.061 28.332 1.00 92.75 99 ILE A O 1
ATOM 794 N N . HIS A 1 100 ? -27.185 3.924 26.092 1.00 91.19 100 HIS A N 1
ATOM 795 C CA . HIS A 1 100 ? -28.570 4.361 25.937 1.00 91.19 100 HIS A CA 1
ATOM 796 C C . HIS A 1 100 ? -29.557 3.372 26.577 1.00 91.19 100 HIS A C 1
ATOM 798 O O . HIS A 1 100 ? -30.441 3.786 27.325 1.00 91.19 100 HIS A O 1
ATOM 804 N N . PHE A 1 101 ? -29.372 2.073 26.343 1.00 91.19 101 PHE A N 1
ATOM 805 C CA . PHE A 1 101 ? -30.187 1.007 26.923 1.00 91.19 101 PHE A CA 1
ATOM 806 C C . PHE A 1 101 ? -30.131 0.993 28.461 1.00 91.19 101 PHE A C 1
ATOM 808 O O . PHE A 1 101 ? -31.170 0.976 29.120 1.00 91.19 101 PHE A O 1
ATOM 815 N N . PHE A 1 102 ? -28.942 1.100 29.058 1.00 90.69 102 PHE A N 1
ATOM 816 C CA . PHE A 1 102 ? -28.802 1.156 30.520 1.00 90.69 102 PHE A CA 1
ATOM 817 C C . PHE A 1 102 ? -29.396 2.427 31.125 1.00 90.69 102 PHE A C 1
ATOM 819 O O . PHE A 1 102 ? -30.011 2.375 32.191 1.00 90.69 102 PHE A O 1
ATOM 826 N N . ARG A 1 103 ? -29.282 3.565 30.431 1.00 91.00 103 ARG A N 1
ATOM 827 C CA . ARG A 1 103 ? -29.960 4.801 30.839 1.00 91.00 103 ARG A CA 1
ATOM 828 C C . ARG A 1 103 ? -31.479 4.611 30.875 1.00 91.00 103 ARG A C 1
ATOM 830 O O . ARG A 1 103 ? -32.121 5.084 31.809 1.00 91.00 103 ARG A O 1
ATOM 837 N N . GLN A 1 104 ? -32.039 3.897 29.902 1.00 88.56 104 GLN A N 1
ATOM 838 C CA . GLN A 1 104 ? -33.470 3.602 29.842 1.00 88.56 104 GLN A CA 1
ATOM 839 C C . GLN A 1 104 ? -33.910 2.676 30.986 1.00 88.56 104 GLN A C 1
ATOM 841 O O . GLN A 1 104 ? -34.907 2.950 31.654 1.00 88.56 104 GLN A O 1
ATOM 846 N N . LEU A 1 105 ? -33.130 1.635 31.284 1.00 87.56 105 LEU A N 1
ATOM 847 C CA . LEU A 1 105 ? -33.396 0.732 32.409 1.00 87.56 105 LEU A CA 1
ATOM 848 C C . LEU A 1 105 ? -33.377 1.449 33.766 1.00 87.56 105 LEU A C 1
ATOM 850 O O . LEU A 1 105 ? -34.251 1.206 34.599 1.00 87.56 105 LEU A O 1
ATOM 854 N N . GLY A 1 106 ? -32.427 2.365 33.975 1.00 87.94 106 GLY A N 1
ATOM 855 C CA . GLY A 1 106 ? -32.353 3.161 35.202 1.00 87.94 106 GLY A CA 1
ATOM 856 C C . GLY A 1 106 ? -33.559 4.085 35.406 1.00 87.94 106 GLY A C 1
ATOM 857 O O . GLY A 1 106 ? -33.983 4.310 36.535 1.00 87.94 106 GLY A O 1
ATOM 858 N N . GLN A 1 107 ? -34.162 4.593 34.329 1.00 84.44 107 GLN A N 1
ATOM 859 C CA . GLN A 1 107 ? -35.362 5.430 34.431 1.00 84.44 107 GLN A CA 1
ATOM 860 C C . GLN A 1 107 ? -36.621 4.614 34.742 1.00 84.44 107 GLN A C 1
ATOM 862 O O . GLN A 1 107 ? -37.458 5.046 35.536 1.00 84.44 107 GLN A O 1
ATOM 867 N N . HIS A 1 108 ? -36.744 3.413 34.172 1.00 75.69 108 HIS A N 1
ATOM 868 C CA . HIS A 1 108 ? -37.873 2.529 34.459 1.00 75.69 108 HIS A CA 1
ATOM 869 C C . HIS A 1 108 ? -37.879 2.029 35.911 1.00 75.69 108 HIS A C 1
ATOM 871 O O . HIS A 1 108 ? -38.951 1.946 36.510 1.00 75.69 108 HIS A O 1
ATOM 877 N N . SER A 1 109 ? -36.716 1.742 36.509 1.00 79.75 109 SER A N 1
ATOM 878 C CA . SER A 1 109 ? -36.649 1.292 37.907 1.00 79.75 109 SER A CA 1
ATOM 879 C C . SER A 1 109 ? -37.058 2.388 38.901 1.00 79.75 109 SER A C 1
ATOM 881 O O . SER A 1 109 ? -37.823 2.119 39.829 1.00 79.75 109 SER A O 1
ATOM 883 N N . LEU A 1 110 ? -36.638 3.635 38.668 1.00 76.31 110 LEU A N 1
ATOM 884 C CA . LEU A 1 110 ? -37.028 4.790 39.486 1.00 76.31 110 LEU A CA 1
ATOM 885 C C . LEU A 1 110 ? -38.530 5.092 39.380 1.00 76.31 110 LEU A C 1
ATOM 887 O O . LEU A 1 110 ? -39.177 5.391 40.385 1.00 76.31 110 LEU A O 1
ATOM 891 N N . ALA A 1 111 ? -39.106 4.950 38.184 1.00 81.25 111 ALA A N 1
ATOM 892 C CA . ALA A 1 111 ? -40.543 5.110 37.971 1.00 81.25 111 ALA A CA 1
ATOM 893 C C . ALA A 1 111 ? -41.364 4.046 38.723 1.00 81.25 111 ALA A C 1
ATOM 895 O O . ALA A 1 111 ? -42.419 4.353 39.281 1.00 81.25 111 ALA A O 1
ATOM 896 N N . LEU A 1 112 ? -40.873 2.804 38.785 1.00 78.69 112 LEU A N 1
ATOM 897 C CA . LEU A 1 112 ? -41.507 1.732 39.557 1.00 78.69 112 LEU A CA 1
ATOM 898 C C . LEU A 1 112 ? -41.402 1.979 41.066 1.00 78.69 112 LEU A C 1
ATOM 900 O O . LEU A 1 112 ? -42.400 1.821 41.767 1.00 78.69 112 LEU A O 1
ATOM 904 N N . GLN A 1 113 ? -40.248 2.435 41.562 1.00 80.69 113 GLN A N 1
ATOM 905 C CA . GLN A 1 113 ? -40.085 2.780 42.978 1.00 80.69 113 GLN A CA 1
ATOM 906 C C . GLN A 1 113 ? -41.004 3.928 43.410 1.00 80.69 113 GLN A C 1
ATOM 908 O O . GLN A 1 113 ? -41.638 3.828 44.459 1.00 80.69 113 GLN A O 1
ATOM 913 N N . GLN A 1 114 ? -41.149 4.976 42.591 1.00 81.62 114 GLN A N 1
ATOM 914 C CA . GLN A 1 114 ? -42.101 6.056 42.870 1.00 81.62 114 GLN A CA 1
ATOM 915 C C . GLN A 1 114 ? -43.551 5.565 42.875 1.00 81.62 114 GLN A C 1
ATOM 917 O O . GLN A 1 114 ? -44.337 5.979 43.725 1.00 81.62 114 GLN A O 1
ATOM 922 N N . LYS A 1 115 ? -43.913 4.672 41.949 1.00 82.06 115 LYS A N 1
ATOM 923 C CA . LYS A 1 115 ? -45.273 4.128 41.862 1.00 82.06 115 LYS A CA 1
ATOM 924 C C . LYS A 1 115 ? -45.618 3.246 43.065 1.00 82.06 115 LYS A C 1
ATOM 926 O O . LYS A 1 115 ? -46.741 3.319 43.549 1.00 82.06 115 LYS A O 1
ATOM 931 N N . ILE A 1 116 ? -44.657 2.466 43.566 1.00 81.50 116 ILE A N 1
ATOM 932 C CA . ILE A 1 116 ? -44.807 1.643 44.777 1.00 81.50 116 ILE A CA 1
ATOM 933 C C . ILE A 1 116 ? -44.942 2.529 46.021 1.00 81.50 116 ILE A C 1
ATOM 935 O O . ILE A 1 116 ? -45.874 2.343 46.797 1.00 81.50 116 ILE A O 1
ATOM 939 N N . TRP A 1 117 ? -44.076 3.536 46.178 1.00 72.38 117 TRP A N 1
ATOM 940 C CA . TRP A 1 117 ? -44.148 4.485 47.297 1.00 72.38 117 TRP A CA 1
ATOM 941 C C . TRP A 1 117 ? -45.482 5.237 47.358 1.00 72.38 117 TRP A C 1
ATOM 943 O O . TRP A 1 117 ? -46.043 5.416 48.434 1.00 72.38 117 TRP A O 1
ATOM 953 N N . ARG A 1 118 ? -46.022 5.643 46.204 1.00 77.81 118 ARG A N 1
ATOM 954 C CA . ARG A 1 118 ? -47.282 6.397 46.115 1.00 77.81 118 ARG A CA 1
ATOM 955 C C . ARG A 1 118 ? -48.533 5.564 46.410 1.00 77.81 118 ARG A C 1
ATOM 957 O O . ARG A 1 118 ? -49.567 6.144 46.695 1.00 77.81 118 ARG A O 1
ATOM 964 N N . ASN A 1 119 ? -48.447 4.239 46.302 1.00 81.31 119 ASN A N 1
ATOM 965 C CA . ASN A 1 119 ? -49.552 3.313 46.578 1.00 81.31 119 ASN A CA 1
ATOM 966 C C . ASN A 1 119 ? -49.490 2.732 48.008 1.00 81.31 119 ASN A C 1
ATOM 968 O O . ASN A 1 119 ? -50.327 1.910 48.366 1.00 81.31 119 ASN A O 1
ATOM 972 N N . SER A 1 120 ? -48.461 3.106 48.782 1.00 66.31 120 SER A N 1
ATOM 973 C CA . SER A 1 120 ? -48.201 2.670 50.162 1.00 66.31 120 SER A CA 1
ATOM 974 C C . SER A 1 120 ? -48.523 3.755 51.208 1.00 66.31 120 SER A C 1
ATOM 976 O O . SER A 1 120 ? -48.333 3.513 52.401 1.00 66.31 120 SER A O 1
ATOM 978 N N . ILE A 1 121 ? -48.960 4.937 50.765 1.00 61.22 121 ILE A N 1
ATOM 979 C CA . ILE A 1 121 ? -49.478 6.052 51.575 1.00 61.22 121 ILE A CA 1
ATOM 980 C C . ILE A 1 121 ? -50.959 6.192 51.237 1.00 61.22 121 ILE A C 1
ATOM 982 O O . ILE A 1 121 ? -51.757 6.373 52.179 1.00 61.22 121 ILE A O 1
#

pLDDT: mean 72.96, std 11.55, range [44.41, 93.19]

Foldseek 3Di:
DCVPQVQDDPVSVVVLVVLVVVLVVLVVCVVPPPNACCVVPVVCVPPDCPDVRNVVVVSCVVCVVSVVCSPVVSVVSVVVVVVVVVVVVVVVVVVVVVVVVVVVVVVVVVVVVVVVVVVVD

Organism: Dendrothele bispora (strain CBS 962.96) (NCBI:txid1314807)

InterPro domains:
  IPR036396 Cytochrome P450 superfamily [G3DSA:1.10.630.10] (1-109)

Mean predicted aligned error: 15.47 Å

Solvent-accessible surface area (backbone atoms only — not comparable to full-atom values): 7000 Å² total; per-residue (Å²): 96,54,89,79,44,61,57,82,50,70,66,60,45,52,53,50,50,50,53,51,48,56,53,46,52,52,46,52,54,69,65,41,86,81,71,49,69,52,84,82,35,74,72,53,75,75,55,57,74,85,46,95,83,30,62,58,56,57,51,48,63,64,44,50,60,57,56,49,48,70,58,48,51,47,52,55,54,39,53,56,50,50,52,54,52,52,52,51,52,52,53,50,49,52,52,53,51,50,54,51,52,54,54,51,52,57,52,54,53,53,54,50,52,52,54,52,57,66,73,74,112

Sequence (121 aa):
LRVLYGIATQEELDDYVRIAYLASESLIVAANHGSFFVDYLPWLKYVPAWLPGASFKQKANAWAPMVSDLLNTPWETLKSSMVKIALSGLILYTIKHFIHFFRQLGQHSLALQQKIWRNSI

Radius of gyration: 31.31 Å; Cα contacts (8 Å, |Δi|>4): 34; chains: 1; bounding box: 72×27×86 Å